Protein AF-A0A923PWM8-F1 (afdb_monomer)

Mean predicted aligned error: 12.05 Å

pLDDT: mean 75.86, std 17.82, range [32.84, 94.44]

Nearest PDB structures (foldseek):
  5e3h-assembly1_A  TM=6.682E-01  e=8.168E-01  Homo sapiens
  6m6r-assembly1_A  TM=5.032E-01  e=2.597E-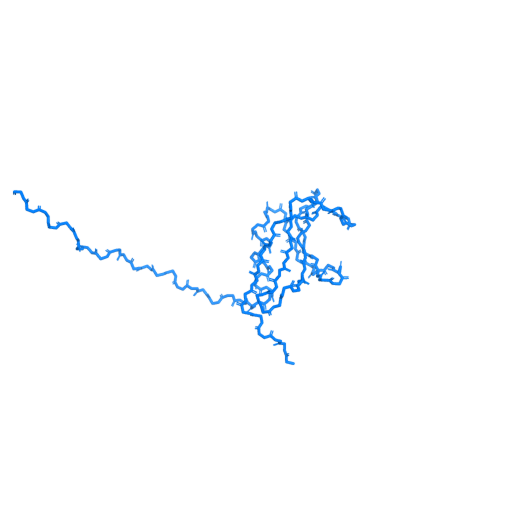01  Caenorhabditis elegans
  8sd0-assembly1_A  TM=5.329E-01  e=2.768E-01  Homo sapiens
  7o0v-assembly1_H2  TM=6.351E-01  e=6.263E+00  Gemmatimonas phototrophica

Foldseek 3Di:
DPPQQPDKDWAADPDFDDDVAFTFGTFIAGPVDRDGQWTWGQHPQFIFIAGSVRHGPPQGDRPDPVVSVVVVCCVRNPPDDPPPPPPPDPPPDDPPDDD

Solvent-accessible surface area (backbone atoms only — not comparable to full-atom values): 6189 Å² total; per-residue (Å²): 131,81,80,80,78,85,45,77,42,79,45,70,48,93,71,61,50,81,44,101,83,27,36,33,51,27,41,30,26,40,70,93,41,94,50,63,55,20,36,36,30,42,40,98,84,28,32,37,37,27,36,61,88,68,48,72,70,79,52,66,24,75,85,42,67,66,61,34,52,52,50,50,50,34,69,78,70,37,82,70,75,76,73,73,75,77,83,65,72,78,78,94,76,85,85,86,75,90,130

Structure (mmCIF, N/CA/C/O backbone):
data_AF-A0A923PWM8-F1
#
_entry.id   AF-A0A923PWM8-F1
#
loop_
_atom_site.group_PDB
_atom_site.id
_atom_site.type_symbol
_atom_site.label_atom_id
_atom_site.label_alt_id
_atom_site.label_comp_id
_atom_site.label_asym_id
_atom_site.label_entity_id
_atom_site.label_seq_id
_atom_site.pdbx_PDB_ins_code
_atom_site.Cartn_x
_atom_site.Cartn_y
_atom_site.Cartn_z
_atom_site.occupancy
_atom_site.B_iso_or_equiv
_atom_site.auth_seq_id
_atom_site.auth_comp_id
_atom_site.auth_asym_id
_atom_site.auth_atom_id
_atom_site.pdbx_PDB_model_num
ATOM 1 N N . MET A 1 1 ? -0.211 -1.859 23.108 1.00 32.84 1 MET A N 1
ATOM 2 C CA . MET A 1 1 ? -1.283 -2.754 22.623 1.00 32.84 1 MET A CA 1
ATOM 3 C C . MET A 1 1 ? -1.667 -2.244 21.244 1.00 32.84 1 MET A C 1
ATOM 5 O O . MET A 1 1 ? -2.140 -1.121 21.165 1.00 32.84 1 MET A O 1
ATOM 9 N N . ASN A 1 2 ? -1.322 -2.961 20.171 1.00 43.25 2 ASN A N 1
ATOM 10 C CA . ASN A 1 2 ? -1.598 -2.489 18.810 1.00 43.25 2 ASN A CA 1
ATOM 11 C C . ASN A 1 2 ? -3.125 -2.539 18.607 1.00 43.25 2 ASN A C 1
ATOM 13 O O . ASN A 1 2 ? -3.695 -3.605 18.878 1.00 43.25 2 ASN A O 1
ATOM 17 N N . PRO A 1 3 ? -3.814 -1.435 18.257 1.00 53.31 3 PRO A N 1
ATOM 18 C CA . PRO A 1 3 ? -5.237 -1.495 17.949 1.00 53.31 3 PRO A CA 1
ATOM 19 C C . PRO A 1 3 ? -5.450 -2.601 16.919 1.00 53.31 3 PRO A C 1
ATOM 21 O O . PRO A 1 3 ? -4.708 -2.708 15.943 1.00 53.31 3 PRO A O 1
ATOM 24 N N . ARG A 1 4 ? -6.403 -3.493 17.200 1.00 59.09 4 ARG A N 1
ATOM 25 C CA . ARG A 1 4 ? -6.761 -4.573 16.284 1.00 59.09 4 ARG A CA 1
ATOM 26 C C . ARG A 1 4 ? -7.350 -3.920 15.043 1.00 59.09 4 ARG A C 1
ATOM 28 O O . ARG A 1 4 ? -8.548 -3.680 15.037 1.00 59.09 4 ARG A O 1
ATOM 35 N N . VAL A 1 5 ? -6.515 -3.628 14.051 1.00 62.50 5 VAL A N 1
ATOM 36 C CA . VAL A 1 5 ? -6.969 -3.321 12.697 1.00 62.50 5 VAL A CA 1
ATOM 37 C C . VAL A 1 5 ? -7.850 -4.493 12.286 1.00 62.50 5 VAL A C 1
ATOM 39 O O . VAL A 1 5 ? -7.389 -5.634 12.327 1.00 62.50 5 VAL A O 1
ATOM 42 N N . ARG A 1 6 ? -9.127 -4.245 11.988 1.00 68.31 6 ARG A N 1
ATOM 43 C CA . ARG A 1 6 ? -10.089 -5.281 11.570 1.00 68.31 6 ARG A CA 1
ATOM 44 C C . ARG A 1 6 ? -10.252 -5.344 10.062 1.00 68.31 6 ARG A C 1
ATOM 46 O O . ARG A 1 6 ? -10.512 -6.418 9.531 1.00 68.31 6 ARG A O 1
ATOM 53 N N . ALA A 1 7 ? -10.072 -4.218 9.376 1.00 76.62 7 ALA A N 1
ATOM 54 C CA . ALA A 1 7 ? -10.168 -4.139 7.927 1.00 76.62 7 ALA A CA 1
ATOM 55 C C . ALA A 1 7 ? -9.262 -3.039 7.351 1.00 76.62 7 ALA A C 1
ATOM 57 O O . ALA A 1 7 ? -9.069 -1.979 7.950 1.00 76.62 7 ALA A O 1
ATOM 58 N N . LEU A 1 8 ? -8.710 -3.323 6.168 1.00 85.38 8 LEU A N 1
ATOM 59 C CA . LEU A 1 8 ? -7.971 -2.381 5.330 1.00 85.38 8 LEU A CA 1
ATOM 60 C C . LEU A 1 8 ? -8.791 -2.077 4.079 1.00 85.38 8 LEU A C 1
ATOM 62 O O . LEU A 1 8 ? -9.328 -2.988 3.447 1.00 85.38 8 LEU A O 1
ATOM 66 N N . ARG A 1 9 ? -8.836 -0.805 3.683 1.00 87.94 9 ARG A N 1
ATOM 67 C CA . ARG A 1 9 ? -9.467 -0.356 2.438 1.00 87.94 9 ARG A CA 1
ATOM 68 C C . ARG A 1 9 ? -8.418 0.224 1.498 1.00 87.94 9 ARG A C 1
ATOM 70 O O . ARG A 1 9 ? -7.684 1.133 1.875 1.00 87.94 9 ARG A O 1
ATOM 77 N N . PHE A 1 10 ? -8.390 -0.266 0.261 1.00 90.69 10 PHE A N 1
ATOM 78 C CA . PHE A 1 10 ? -7.514 0.233 -0.803 1.00 90.69 10 PHE A CA 1
ATOM 79 C C . PHE A 1 10 ? -8.279 1.213 -1.702 1.00 90.69 10 PHE A C 1
ATOM 81 O O . PHE A 1 10 ? -8.874 0.827 -2.711 1.00 90.69 10 PHE A O 1
ATOM 88 N N . ALA A 1 11 ? -8.275 2.492 -1.338 1.00 89.75 11 ALA A N 1
ATOM 89 C CA . ALA A 1 11 ? -8.956 3.545 -2.082 1.00 89.75 11 ALA A CA 1
ATOM 90 C C . ALA A 1 11 ? -8.108 3.990 -3.281 1.00 89.75 11 ALA A C 1
ATOM 92 O O . ALA A 1 11 ? -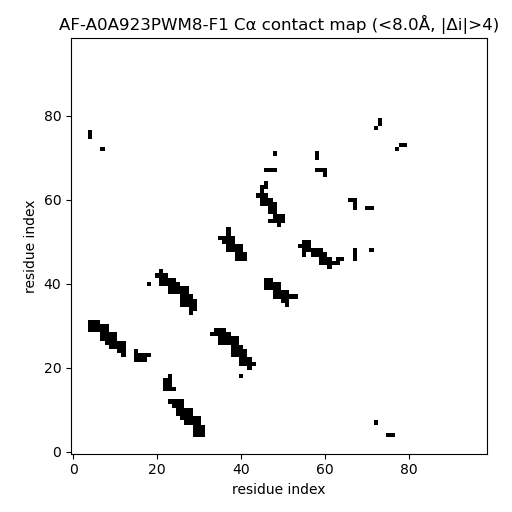6.989 4.469 -3.111 1.00 89.75 11 ALA A O 1
ATOM 93 N N . ARG A 1 12 ? -8.622 3.832 -4.507 1.00 87.50 12 ARG A N 1
ATOM 94 C CA . ARG A 1 12 ? -7.948 4.350 -5.709 1.00 87.50 12 ARG A CA 1
ATOM 95 C C . ARG A 1 12 ? -7.946 5.873 -5.683 1.00 87.50 12 ARG A C 1
ATOM 97 O O . ARG A 1 12 ? -8.966 6.475 -5.364 1.00 87.50 12 ARG A O 1
ATOM 104 N N . VAL A 1 13 ? -6.819 6.471 -6.052 1.00 85.25 13 VAL A N 1
ATOM 105 C CA . VAL A 1 13 ? -6.735 7.922 -6.221 1.00 85.25 13 VAL A CA 1
ATOM 106 C C . VAL A 1 13 ? -7.140 8.260 -7.650 1.00 85.25 13 VAL A C 1
ATOM 108 O O . VAL A 1 13 ? -6.678 7.618 -8.592 1.00 85.25 13 VAL A O 1
ATOM 111 N N . THR A 1 14 ? -8.040 9.226 -7.804 1.00 75.25 14 THR A N 1
ATOM 112 C CA . THR A 1 14 ? -8.537 9.679 -9.111 1.00 75.25 14 THR A CA 1
ATOM 113 C C . THR A 1 14 ? -7.494 10.514 -9.852 1.00 75.25 14 THR A C 1
ATOM 115 O O . THR A 1 14 ? -7.416 10.450 -11.073 1.00 75.25 14 THR A O 1
ATOM 118 N N . GLU A 1 15 ? -6.659 11.238 -9.104 1.00 75.62 15 GLU A N 1
ATOM 119 C CA . GLU A 1 15 ? -5.555 12.051 -9.611 1.00 75.62 15 GLU A CA 1
ATOM 120 C C . GLU A 1 15 ? -4.246 11.591 -8.951 1.00 75.62 15 GLU A C 1
ATOM 122 O O . GLU A 1 15 ? -3.999 11.904 -7.782 1.00 75.62 15 GLU A O 1
ATOM 127 N N . PRO A 1 16 ? -3.423 10.788 -9.649 1.00 71.75 16 PRO A N 1
ATOM 128 C CA . PRO A 1 16 ? -2.170 10.294 -9.100 1.00 71.75 16 PRO A CA 1
ATOM 129 C C . PRO A 1 16 ? -1.227 11.456 -8.779 1.00 71.75 16 PRO A C 1
ATOM 131 O O . PRO A 1 16 ? -0.750 12.152 -9.672 1.00 71.75 16 PRO A O 1
ATOM 134 N N . ALA A 1 17 ? -0.935 11.662 -7.497 1.00 75.62 17 ALA A N 1
ATOM 135 C CA . ALA A 1 17 ? 0.093 12.607 -7.081 1.00 75.62 17 ALA A CA 1
ATOM 136 C C . ALA A 1 17 ? 1.478 11.948 -7.174 1.00 75.62 17 ALA A C 1
ATOM 138 O O . ALA A 1 17 ? 1.649 10.773 -6.831 1.00 75.62 17 ALA A O 1
ATOM 139 N N . GLY A 1 18 ? 2.475 12.708 -7.628 1.00 73.50 18 GLY A N 1
ATOM 140 C CA . GLY A 1 18 ? 3.865 12.264 -7.626 1.00 73.50 18 GLY A CA 1
ATOM 141 C C . GLY A 1 18 ? 4.419 12.241 -6.203 1.00 73.50 18 GLY A C 1
ATOM 142 O O . GLY A 1 18 ? 4.449 13.268 -5.530 1.00 73.50 18 GLY A O 1
ATOM 143 N N . LEU A 1 19 ? 4.883 11.079 -5.752 1.00 71.44 19 LEU A N 1
ATOM 144 C CA . LEU A 1 19 ? 5.668 10.924 -4.529 1.00 71.44 19 LEU A CA 1
ATOM 145 C C . LEU A 1 19 ? 7.095 10.553 -4.938 1.00 71.44 19 LEU A C 1
ATOM 147 O O . LEU A 1 19 ? 7.278 9.837 -5.917 1.00 71.44 19 LEU A O 1
ATOM 151 N N . ALA A 1 20 ? 8.117 11.025 -4.221 1.00 65.81 20 ALA A N 1
ATOM 152 C CA . ALA A 1 20 ? 9.518 10.761 -4.558 1.00 65.81 20 ALA A CA 1
ATOM 153 C C . ALA A 1 20 ? 9.769 9.257 -4.830 1.00 65.81 20 ALA A C 1
ATOM 155 O O . ALA A 1 20 ? 9.808 8.437 -3.913 1.00 65.81 20 ALA A O 1
ATOM 156 N N . GLY A 1 21 ? 9.904 8.898 -6.114 1.00 67.44 21 GLY A N 1
ATOM 157 C CA . GLY A 1 21 ? 10.089 7.520 -6.574 1.00 67.44 21 GLY A CA 1
ATOM 158 C C . GLY A 1 21 ? 8.873 6.809 -7.190 1.00 67.44 21 GLY A C 1
ATOM 159 O O . GLY A 1 21 ? 9.009 5.622 -7.479 1.00 67.44 21 GLY A O 1
ATOM 160 N N . GLY A 1 22 ? 7.729 7.470 -7.422 1.00 83.94 22 GLY A N 1
ATOM 161 C CA . GLY A 1 22 ? 6.594 6.898 -8.163 1.00 83.94 22 GLY A CA 1
ATOM 162 C C . GLY A 1 22 ? 5.286 7.703 -8.105 1.00 83.94 22 GLY A C 1
ATOM 163 O O . GLY A 1 22 ? 5.175 8.715 -7.423 1.00 83.94 22 GLY A O 1
ATOM 164 N N . GLU A 1 23 ? 4.265 7.228 -8.810 1.00 90.94 23 GLU A N 1
ATOM 165 C CA . GLU A 1 23 ? 2.908 7.790 -8.788 1.00 90.94 23 GLU A CA 1
ATOM 166 C C . GLU A 1 23 ? 2.066 7.111 -7.709 1.00 90.94 23 GLU A C 1
ATOM 168 O O . GLU A 1 23 ? 2.052 5.881 -7.628 1.00 90.94 23 GLU A O 1
ATOM 173 N N . ILE A 1 24 ? 1.338 7.875 -6.893 1.00 91.44 24 ILE A N 1
ATOM 174 C CA . ILE A 1 24 ? 0.397 7.310 -5.919 1.00 91.44 24 ILE A CA 1
ATOM 175 C C . ILE A 1 24 ? -0.833 6.777 -6.658 1.00 91.44 24 ILE A C 1
ATOM 177 O O . ILE A 1 24 ? -1.589 7.536 -7.254 1.00 91.44 24 ILE A O 1
ATOM 181 N N . ILE A 1 25 ? -1.070 5.469 -6.570 1.00 92.19 25 ILE A N 1
ATOM 182 C CA . ILE A 1 25 ? -2.193 4.799 -7.246 1.00 92.19 25 ILE A CA 1
ATOM 183 C C . ILE A 1 25 ? -3.331 4.473 -6.275 1.00 92.19 25 ILE A C 1
ATOM 185 O O . ILE A 1 25 ? -4.503 4.413 -6.666 1.00 92.19 25 ILE A O 1
ATOM 189 N N . ALA A 1 26 ? -3.006 4.224 -5.006 1.00 92.19 26 ALA A N 1
ATOM 190 C CA . ALA A 1 26 ? -4.004 3.956 -3.982 1.00 92.19 26 ALA A CA 1
ATOM 191 C C . ALA A 1 26 ? -3.568 4.454 -2.605 1.00 92.19 26 ALA A C 1
ATOM 193 O O . ALA A 1 26 ? -2.394 4.372 -2.251 1.00 92.19 26 ALA A O 1
ATOM 194 N N . GLN A 1 27 ? -4.539 4.909 -1.822 1.00 91.38 27 GLN A N 1
ATOM 195 C CA . GLN A 1 27 ? -4.412 5.118 -0.387 1.00 91.38 27 GLN A CA 1
ATOM 196 C C . GLN A 1 27 ? -4.911 3.883 0.354 1.00 91.38 27 GLN A C 1
ATOM 198 O O . GLN A 1 27 ? -5.882 3.242 -0.050 1.00 91.38 27 GLN A O 1
ATOM 203 N N . ILE A 1 28 ? -4.248 3.567 1.455 1.00 90.50 28 ILE A N 1
ATOM 204 C CA . ILE A 1 28 ? -4.626 2.498 2.366 1.00 90.50 28 ILE A CA 1
ATOM 205 C C . ILE A 1 28 ? -5.215 3.172 3.590 1.00 90.50 28 ILE A C 1
ATOM 207 O O . ILE A 1 28 ? -4.552 3.984 4.232 1.00 90.50 28 ILE A O 1
ATOM 211 N N . ARG A 1 29 ? -6.466 2.852 3.896 1.00 89.38 29 ARG A N 1
ATOM 212 C CA . ARG A 1 29 ? -7.182 3.370 5.062 1.00 89.38 29 ARG A CA 1
ATOM 213 C C . ARG A 1 29 ? -7.521 2.233 6.009 1.00 89.38 29 ARG A C 1
ATOM 215 O O . ARG A 1 29 ? -7.776 1.112 5.556 1.00 89.38 29 ARG A O 1
ATOM 222 N N . LEU A 1 30 ? -7.511 2.528 7.303 1.00 83.00 30 LEU A N 1
ATOM 223 C CA . LEU A 1 30 ? -8.058 1.620 8.308 1.00 83.00 30 LEU A CA 1
ATOM 224 C C . LEU A 1 30 ? -9.579 1.785 8.328 1.00 83.00 30 LEU A C 1
ATOM 226 O O . LEU A 1 30 ? -10.101 2.846 8.011 1.00 83.00 30 LEU A O 1
ATOM 230 N N . ASP A 1 31 ? -10.312 0.733 8.659 1.00 74.31 31 ASP A N 1
ATOM 231 C CA . ASP A 1 31 ? -11.774 0.828 8.722 1.00 74.31 31 ASP A CA 1
ATOM 232 C C . ASP A 1 31 ? -12.252 1.600 9.962 1.00 74.31 31 ASP A C 1
ATOM 234 O O . ASP A 1 31 ? -13.248 2.315 9.906 1.00 74.31 31 ASP A O 1
ATOM 238 N N . GLU A 1 32 ? -11.518 1.502 11.079 1.00 70.62 32 GLU A N 1
ATOM 239 C CA . GLU A 1 32 ? -11.901 2.160 12.336 1.00 70.62 32 GLU A CA 1
ATOM 240 C C . GLU A 1 32 ? -11.610 3.665 12.358 1.00 70.62 32 GLU A C 1
ATOM 242 O O . GLU A 1 32 ? -12.200 4.399 13.151 1.00 70.62 32 GLU A O 1
ATOM 247 N N . SER A 1 33 ? -10.685 4.133 11.521 1.00 68.88 33 SER A N 1
ATOM 248 C CA . SER A 1 33 ? -10.382 5.550 11.381 1.00 68.88 33 SER A CA 1
ATOM 249 C C . SER A 1 33 ? -10.168 5.876 9.917 1.00 68.88 33 SER A C 1
ATOM 251 O O . SER A 1 33 ? -9.412 5.202 9.227 1.00 68.88 33 SER A O 1
ATOM 253 N N . ASP A 1 34 ? -10.764 6.972 9.448 1.00 70.19 34 ASP A N 1
ATOM 254 C CA . ASP A 1 34 ? -10.563 7.441 8.071 1.00 70.19 34 ASP A CA 1
ATOM 255 C C . ASP A 1 34 ? -9.132 7.979 7.823 1.00 70.19 34 ASP A C 1
ATOM 257 O O . ASP A 1 34 ? -8.850 8.648 6.827 1.00 70.19 34 ASP A O 1
ATOM 261 N N . ALA A 1 35 ? -8.213 7.691 8.751 1.00 78.19 35 ALA A N 1
ATOM 262 C CA . ALA A 1 35 ? -6.807 7.995 8.650 1.00 78.19 35 ALA A CA 1
ATOM 263 C C . ALA A 1 35 ? -6.149 7.124 7.576 1.00 78.19 35 ALA A C 1
ATOM 265 O O . ALA A 1 35 ? -6.374 5.915 7.454 1.00 78.19 35 ALA A O 1
ATOM 266 N N . VAL A 1 36 ? -5.275 7.763 6.806 1.00 83.06 36 VAL A N 1
ATOM 267 C CA . VAL A 1 36 ? -4.421 7.077 5.845 1.00 83.06 36 VAL A CA 1
ATOM 268 C C . VAL A 1 36 ? -3.349 6.321 6.625 1.00 83.06 36 VAL A C 1
ATOM 270 O O . VAL A 1 36 ? -2.542 6.928 7.320 1.00 83.06 36 VAL A O 1
ATOM 273 N N . ALA A 1 37 ? -3.347 4.996 6.508 1.0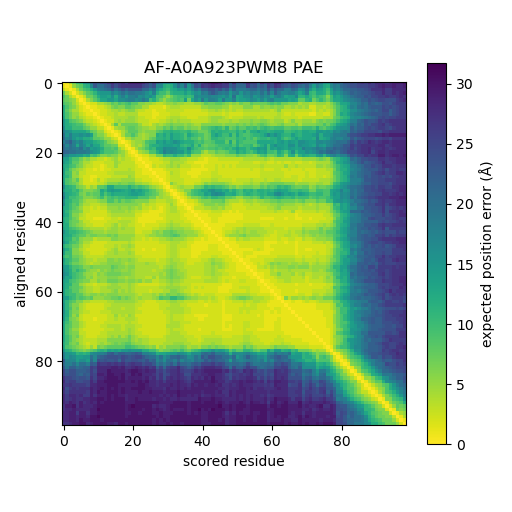0 85.56 37 ALA A N 1
ATOM 274 C CA . AL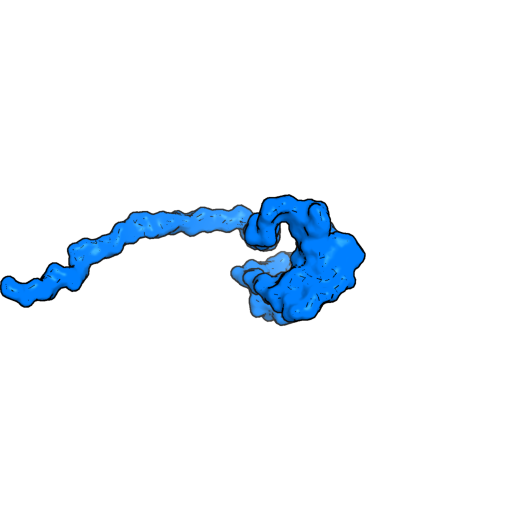A A 1 37 ? -2.330 4.113 7.077 1.00 85.56 37 ALA A CA 1
ATOM 275 C C . ALA A 1 37 ? -1.082 4.016 6.189 1.00 85.56 37 ALA A C 1
ATOM 277 O O . ALA A 1 37 ? 0.012 3.729 6.674 1.00 85.56 37 ALA A O 1
ATOM 278 N N . GLY A 1 38 ? -1.247 4.257 4.889 1.00 91.38 38 GLY A N 1
ATOM 279 C CA . GLY A 1 38 ? -0.172 4.190 3.912 1.00 91.38 38 GLY A CA 1
ATOM 280 C C . GLY A 1 38 ? -0.661 4.429 2.491 1.00 91.38 38 GLY A C 1
ATOM 281 O O . GLY A 1 38 ? -1.836 4.714 2.250 1.00 91.38 38 GLY A O 1
ATOM 282 N N . VAL A 1 39 ? 0.247 4.303 1.532 1.00 93.56 39 VAL A N 1
ATOM 283 C CA . VAL A 1 39 ? -0.036 4.465 0.105 1.00 93.56 39 VAL A CA 1
ATOM 284 C C . VAL A 1 39 ? 0.684 3.412 -0.728 1.00 93.56 39 VAL A C 1
ATOM 286 O O . VAL A 1 39 ? 1.778 2.954 -0.393 1.00 93.56 39 VAL A O 1
ATOM 289 N N . ILE A 1 40 ? 0.072 3.050 -1.853 1.00 93.62 40 ILE A N 1
ATOM 290 C CA . ILE A 1 40 ? 0.693 2.250 -2.905 1.00 93.62 40 ILE A CA 1
ATOM 291 C C . ILE A 1 40 ? 1.159 3.191 -4.006 1.00 93.62 40 ILE A C 1
ATOM 293 O O . ILE A 1 40 ? 0.348 3.900 -4.610 1.00 93.62 40 ILE A O 1
ATOM 297 N N . THR A 1 41 ? 2.453 3.139 -4.302 1.00 93.62 41 THR A N 1
ATOM 298 C CA . THR A 1 41 ? 3.064 3.853 -5.420 1.00 93.62 41 THR A CA 1
ATOM 299 C C . THR A 1 41 ? 3.411 2.901 -6.561 1.00 93.62 41 THR A C 1
ATOM 301 O O . THR A 1 41 ? 3.705 1.720 -6.346 1.00 93.62 41 THR A O 1
ATOM 304 N N . ARG A 1 42 ? 3.372 3.413 -7.794 1.00 92.44 42 ARG A N 1
ATOM 305 C CA . ARG A 1 42 ? 3.824 2.727 -9.007 1.00 92.44 42 ARG A CA 1
ATOM 306 C C . ARG A 1 42 ? 5.014 3.463 -9.607 1.00 92.44 42 ARG A C 1
ATOM 308 O O . ARG A 1 42 ? 4.990 4.675 -9.775 1.00 92.44 42 ARG A O 1
ATOM 315 N N . SER A 1 43 ? 6.039 2.708 -9.969 1.00 90.50 43 SER A N 1
ATOM 316 C CA . SER A 1 43 ? 7.228 3.191 -10.672 1.00 90.50 43 SER A CA 1
ATOM 317 C C . SER A 1 43 ? 7.615 2.224 -11.790 1.00 90.50 43 SER A C 1
ATOM 319 O O . SER A 1 43 ? 7.018 1.154 -11.934 1.00 90.50 43 SER A O 1
ATOM 321 N N . THR A 1 44 ? 8.659 2.556 -12.550 1.00 88.62 44 THR A N 1
ATOM 322 C CA . THR A 1 44 ? 9.260 1.647 -13.541 1.00 88.62 44 THR A CA 1
ATOM 323 C C . THR A 1 44 ? 9.824 0.369 -12.912 1.00 88.62 44 THR A C 1
ATOM 325 O O . THR A 1 44 ? 9.874 -0.664 -13.570 1.00 88.62 44 THR A O 1
ATOM 328 N N . ALA A 1 45 ? 10.196 0.406 -11.628 1.00 87.69 45 ALA A N 1
ATOM 329 C CA . ALA A 1 45 ? 10.689 -0.752 -10.882 1.00 87.69 45 ALA A CA 1
ATOM 330 C C . ALA A 1 45 ? 9.566 -1.646 -10.317 1.00 87.69 45 ALA A C 1
ATOM 332 O O . ALA A 1 45 ? 9.855 -2.704 -9.754 1.00 87.69 45 ALA A O 1
ATOM 333 N N . GLY A 1 46 ? 8.301 -1.227 -10.445 1.00 92.31 46 GLY A N 1
ATOM 334 C CA . GLY A 1 46 ? 7.129 -1.939 -9.940 1.00 92.31 46 GLY A CA 1
ATOM 335 C C . GLY A 1 46 ? 6.340 -1.149 -8.896 1.00 92.31 46 GLY A C 1
ATOM 336 O O . GLY A 1 46 ? 6.330 0.084 -8.884 1.00 92.31 46 GLY A O 1
ATOM 337 N N . TRP A 1 47 ? 5.657 -1.889 -8.031 1.00 94.44 47 TRP A N 1
ATOM 338 C CA . TRP A 1 47 ? 4.754 -1.405 -6.993 1.00 94.44 47 TRP A CA 1
ATOM 339 C C . TRP A 1 47 ? 5.455 -1.380 -5.636 1.00 94.44 47 TRP A C 1
ATOM 341 O O . TRP A 1 47 ? 6.163 -2.331 -5.287 1.00 94.44 47 TRP A O 1
ATOM 351 N N . ARG A 1 48 ? 5.227 -0.329 -4.846 1.00 94.31 48 ARG A N 1
ATOM 352 C CA . ARG A 1 48 ? 5.811 -0.172 -3.508 1.00 94.31 48 ARG A CA 1
ATOM 353 C C . ARG A 1 48 ? 4.779 0.335 -2.510 1.00 94.31 48 ARG A C 1
ATOM 355 O O . ARG A 1 48 ? 3.907 1.124 -2.858 1.00 94.31 48 ARG A O 1
ATOM 362 N N . HIS A 1 49 ? 4.903 -0.116 -1.266 1.00 92.81 49 HIS A N 1
ATOM 363 C CA . HIS A 1 49 ? 4.090 0.356 -0.152 1.00 92.81 49 HIS A CA 1
ATOM 364 C C . HIS A 1 49 ? 4.876 1.319 0.746 1.00 92.81 49 HIS A C 1
ATOM 366 O O . HIS A 1 49 ? 5.938 0.966 1.277 1.00 92.81 49 HIS A O 1
ATOM 372 N N . HIS A 1 50 ? 4.320 2.512 0.939 1.00 91.50 50 HIS A N 1
ATOM 373 C CA . HIS A 1 50 ? 4.800 3.518 1.881 1.00 91.50 50 HIS A CA 1
ATOM 374 C C . HIS A 1 50 ? 3.826 3.638 3.052 1.00 91.50 50 HIS A C 1
ATOM 376 O O . HIS A 1 50 ? 2.615 3.582 2.850 1.00 91.50 50 HIS A O 1
ATOM 382 N N . LEU A 1 51 ? 4.355 3.818 4.256 1.00 89.81 51 LEU A N 1
ATOM 383 C CA . LEU A 1 51 ? 3.575 4.062 5.465 1.00 89.81 51 LEU A CA 1
ATOM 384 C C . LEU A 1 51 ? 3.071 5.514 5.502 1.00 89.81 51 LEU A C 1
ATOM 386 O O . LEU A 1 51 ? 3.487 6.354 4.702 1.00 89.81 51 LEU A O 1
ATOM 390 N N . ALA A 1 52 ? 2.160 5.812 6.430 1.00 86.38 52 ALA A N 1
ATOM 391 C CA . ALA A 1 52 ? 1.570 7.143 6.607 1.00 86.38 52 ALA A CA 1
ATOM 392 C C . ALA A 1 52 ? 2.603 8.259 6.857 1.00 86.38 52 ALA A C 1
ATOM 394 O O . ALA A 1 52 ? 2.372 9.407 6.487 1.00 86.38 52 ALA A O 1
ATOM 395 N N . ASP A 1 53 ? 3.745 7.921 7.457 1.00 85.56 53 ASP A N 1
ATOM 396 C CA . ASP A 1 53 ? 4.868 8.834 7.700 1.00 85.56 53 ASP A CA 1
ATOM 397 C C . ASP A 1 53 ? 5.764 9.048 6.461 1.00 85.56 53 ASP A C 1
ATOM 399 O O . ASP A 1 53 ? 6.763 9.762 6.524 1.00 85.56 53 ASP A O 1
ATOM 403 N N . GLY A 1 54 ? 5.419 8.430 5.326 1.00 83.31 54 GLY A N 1
ATOM 404 C CA . GLY A 1 54 ? 6.165 8.487 4.070 1.00 83.31 54 GLY A CA 1
ATOM 405 C C . GLY A 1 54 ? 7.318 7.483 3.970 1.00 83.31 54 GLY A C 1
ATOM 406 O O . GLY A 1 54 ? 7.877 7.306 2.881 1.00 83.31 54 GLY A O 1
ATOM 407 N N . SER A 1 55 ? 7.659 6.785 5.058 1.00 86.25 55 SER A N 1
ATOM 408 C CA . SER A 1 55 ? 8.718 5.777 5.056 1.00 86.25 55 SER A CA 1
ATOM 409 C C . SER A 1 55 ? 8.323 4.546 4.234 1.00 86.25 55 SER A C 1
ATOM 411 O O . SER A 1 55 ? 7.148 4.227 4.037 1.00 86.25 55 SER A O 1
ATOM 413 N N . THR A 1 56 ? 9.313 3.833 3.700 1.00 85.44 56 THR A N 1
ATOM 414 C CA . THR A 1 56 ? 9.058 2.593 2.962 1.00 85.44 56 THR A CA 1
ATOM 415 C C . THR A 1 56 ? 8.861 1.432 3.924 1.00 85.44 56 THR A C 1
ATOM 417 O O . THR A 1 56 ? 9.747 1.142 4.722 1.00 85.44 56 THR A O 1
ATOM 420 N N . SER A 1 57 ? 7.767 0.687 3.763 1.00 85.62 57 SER A N 1
ATOM 421 C CA . SER A 1 57 ? 7.499 -0.525 4.559 1.00 85.62 57 SER A CA 1
ATOM 422 C C . SER A 1 57 ? 8.414 -1.717 4.227 1.00 85.62 57 SER A C 1
ATOM 424 O O . SER A 1 57 ? 8.361 -2.744 4.894 1.00 85.62 57 SER A O 1
ATOM 426 N N . GLY A 1 58 ? 9.200 -1.624 3.148 1.00 88.38 58 GLY A N 1
ATOM 427 C CA . GLY A 1 58 ? 9.973 -2.738 2.588 1.00 88.38 58 GLY A CA 1
ATOM 428 C C . GLY A 1 58 ? 9.164 -3.680 1.684 1.00 88.38 58 GLY A C 1
ATOM 429 O O . GLY A 1 58 ? 9.762 -4.466 0.952 1.00 88.38 58 GLY A O 1
ATOM 430 N N . LEU A 1 59 ? 7.829 -3.571 1.660 1.00 91.19 59 LEU A N 1
ATOM 431 C CA . LEU A 1 59 ? 6.973 -4.382 0.791 1.00 91.19 59 LEU A CA 1
ATOM 432 C C . LEU A 1 59 ? 6.985 -3.850 -0.647 1.00 91.19 59 LEU A C 1
ATOM 434 O O . LEU A 1 59 ? 6.703 -2.672 -0.907 1.00 91.19 59 LEU A O 1
ATOM 438 N N . VAL A 1 60 ? 7.300 -4.742 -1.586 1.00 93.81 60 VAL A N 1
ATOM 439 C CA . VAL A 1 60 ? 7.418 -4.446 -3.017 1.00 93.81 60 VAL A CA 1
ATOM 440 C C . VAL A 1 60 ? 6.846 -5.582 -3.861 1.00 93.81 60 VAL A C 1
ATOM 442 O O . VAL A 1 60 ? 6.903 -6.754 -3.493 1.00 93.81 60 VAL A O 1
ATOM 445 N N . SER A 1 61 ? 6.322 -5.243 -5.037 1.00 93.12 61 SER A N 1
ATOM 446 C CA . SER A 1 61 ? 5.898 -6.222 -6.041 1.00 93.12 61 SER A CA 1
ATOM 447 C C . SER A 1 61 ? 6.304 -5.763 -7.432 1.00 93.12 61 SER A C 1
ATOM 449 O O . SER A 1 61 ? 6.045 -4.628 -7.823 1.00 93.12 61 SER A O 1
ATOM 451 N N . ARG A 1 62 ? 6.910 -6.660 -8.211 1.00 92.69 62 ARG A N 1
ATOM 452 C CA . ARG A 1 62 ? 7.248 -6.405 -9.622 1.00 92.69 62 ARG A CA 1
ATOM 453 C C . ARG A 1 62 ? 6.187 -6.916 -10.595 1.00 92.69 62 ARG A C 1
ATOM 455 O O . ARG A 1 62 ? 6.231 -6.561 -11.765 1.00 92.69 62 ARG A O 1
ATOM 462 N N . HIS A 1 63 ? 5.255 -7.744 -10.126 1.00 89.38 63 HIS A N 1
ATOM 463 C CA . HIS A 1 63 ? 4.296 -8.441 -10.983 1.00 89.38 63 HIS A 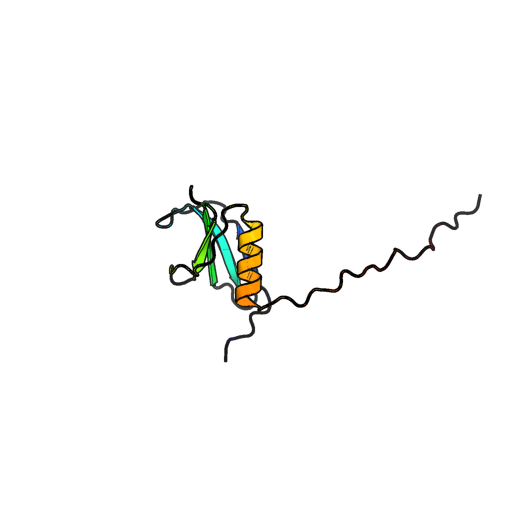CA 1
ATOM 464 C C . HIS A 1 63 ? 2.984 -7.677 -11.077 1.00 89.38 63 HIS A C 1
ATOM 466 O O . HIS A 1 63 ? 2.590 -7.230 -12.152 1.00 89.38 63 HIS A O 1
ATOM 472 N N . SER A 1 64 ? 2.325 -7.472 -9.940 1.00 91.75 64 SER A N 1
ATOM 473 C CA . SER A 1 64 ? 1.033 -6.801 -9.904 1.00 91.75 64 SER A CA 1
ATOM 474 C C . SER A 1 64 ? 0.831 -5.992 -8.627 1.00 91.75 64 SER A C 1
ATOM 476 O O . SER A 1 64 ? 1.448 -6.243 -7.586 1.00 91.75 64 SER A O 1
ATOM 478 N N . ARG A 1 65 ? -0.096 -5.036 -8.713 1.00 92.19 65 ARG A N 1
ATOM 479 C CA . ARG A 1 65 ? -0.626 -4.307 -7.560 1.00 92.19 65 ARG A CA 1
ATOM 480 C C . ARG A 1 65 ? -1.297 -5.251 -6.560 1.00 92.19 65 ARG A C 1
ATOM 482 O O . ARG A 1 65 ? -1.114 -5.078 -5.365 1.00 92.19 65 ARG A O 1
ATOM 489 N N . GLN A 1 66 ? -2.050 -6.236 -7.044 1.00 92.19 66 GL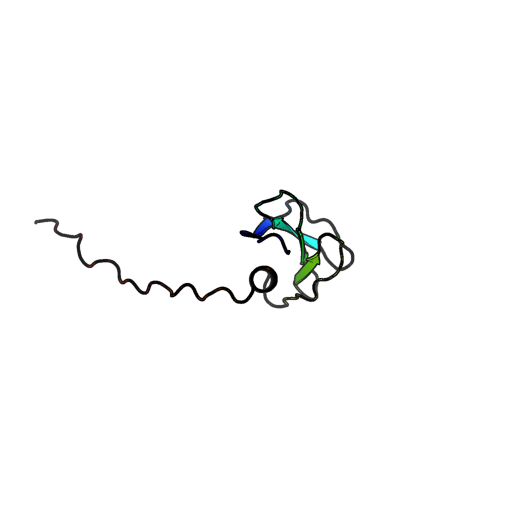N A N 1
ATOM 490 C CA . GLN A 1 66 ? -2.818 -7.169 -6.210 1.00 92.19 66 GLN A CA 1
ATOM 491 C C . GLN A 1 66 ? -1.904 -8.036 -5.335 1.00 92.19 66 GLN A C 1
ATOM 493 O O . GLN A 1 66 ? -2.219 -8.290 -4.175 1.00 92.19 66 GLN A O 1
ATOM 498 N N . ASP A 1 67 ? -0.738 -8.430 -5.854 1.00 92.00 67 ASP A N 1
ATOM 499 C CA . ASP A 1 67 ? 0.262 -9.152 -5.061 1.00 92.00 67 ASP A CA 1
ATOM 500 C C . ASP A 1 67 ? 0.798 -8.289 -3.917 1.00 92.00 67 ASP A C 1
ATOM 502 O O . ASP A 1 67 ? 0.974 -8.781 -2.803 1.00 92.00 67 ASP A O 1
ATOM 506 N N . LEU A 1 68 ? 1.024 -6.994 -4.171 1.00 93.50 68 LEU A N 1
ATOM 507 C CA . LEU A 1 68 ? 1.425 -6.059 -3.123 1.00 93.50 68 LEU A CA 1
ATOM 508 C C . LEU A 1 68 ? 0.303 -5.863 -2.095 1.00 93.50 68 LEU A C 1
ATOM 510 O O . LEU A 1 68 ? 0.574 -5.901 -0.901 1.00 93.50 68 LEU A O 1
ATOM 514 N N . GLU A 1 69 ? -0.949 -5.703 -2.531 1.00 92.69 69 GLU A N 1
ATOM 515 C CA . GLU A 1 69 ? -2.105 -5.606 -1.627 1.00 92.69 69 GLU A CA 1
ATOM 516 C C . GLU A 1 69 ? -2.198 -6.833 -0.709 1.00 92.69 69 GLU A C 1
ATOM 518 O O . GLU A 1 69 ? -2.358 -6.682 0.501 1.00 92.69 69 GLU A O 1
ATOM 523 N N . ARG A 1 70 ? -1.997 -8.046 -1.243 1.00 89.50 70 ARG A N 1
ATOM 524 C CA . ARG A 1 70 ? -1.966 -9.277 -0.438 1.00 89.50 70 ARG A CA 1
ATOM 525 C C . ARG A 1 70 ? -0.826 -9.272 0.583 1.00 89.50 70 ARG A C 1
ATOM 527 O O . ARG A 1 70 ? -1.054 -9.643 1.731 1.00 89.50 70 ARG A O 1
ATOM 534 N N . GLN A 1 71 ? 0.377 -8.845 0.193 1.00 90.38 71 GLN A N 1
ATOM 535 C CA . GLN A 1 71 ? 1.507 -8.710 1.124 1.00 90.38 71 GLN A CA 1
ATOM 536 C C . GLN A 1 71 ? 1.204 -7.712 2.247 1.00 90.38 71 GLN A C 1
ATOM 538 O O . GLN A 1 71 ? 1.505 -7.993 3.402 1.00 90.38 71 GLN A O 1
ATOM 543 N N . ILE A 1 72 ? 0.581 -6.575 1.924 1.00 89.69 72 ILE A N 1
ATOM 544 C CA . ILE A 1 72 ? 0.174 -5.558 2.904 1.00 89.69 72 ILE A CA 1
ATOM 545 C C . ILE A 1 72 ? -0.832 -6.154 3.891 1.00 89.69 72 ILE A C 1
ATOM 547 O O . ILE A 1 72 ? -0.652 -6.028 5.099 1.00 89.69 72 ILE A O 1
ATOM 551 N N . VAL A 1 73 ? -1.860 -6.850 3.399 1.00 87.19 73 VAL A N 1
ATOM 552 C CA . VAL A 1 73 ? -2.838 -7.526 4.264 1.00 87.19 73 VAL A CA 1
ATOM 553 C C . VAL A 1 73 ? -2.129 -8.524 5.188 1.00 87.19 73 VAL A C 1
ATOM 555 O O . VAL A 1 73 ? -2.292 -8.453 6.402 1.00 87.19 73 VAL A O 1
ATOM 558 N N . LEU A 1 74 ? -1.268 -9.394 4.656 1.00 86.12 74 LEU A N 1
ATOM 559 C CA . LEU A 1 74 ? -0.525 -10.358 5.478 1.00 86.12 74 LEU A CA 1
ATOM 560 C C . LEU A 1 74 ? 0.406 -9.686 6.501 1.00 86.12 74 LEU A C 1
ATOM 562 O O . LEU A 1 74 ? 0.578 -10.187 7.607 1.00 86.12 74 LEU A O 1
ATOM 566 N N . HIS A 1 75 ? 0.997 -8.542 6.160 1.00 83.88 75 HIS A N 1
ATOM 567 C CA . HIS A 1 75 ? 1.843 -7.781 7.075 1.00 83.88 75 HIS A CA 1
ATOM 568 C C . HIS A 1 75 ? 1.046 -7.192 8.248 1.00 83.88 75 HIS A C 1
ATOM 570 O O . HIS A 1 75 ? 1.494 -7.261 9.389 1.00 83.88 75 HIS A O 1
ATOM 576 N N . HIS A 1 76 ? -0.143 -6.641 7.983 1.00 78.44 76 HIS A N 1
ATOM 577 C CA . HIS A 1 76 ? -0.975 -6.010 9.011 1.00 78.44 76 HIS A CA 1
ATOM 578 C C . HIS A 1 76 ? -1.755 -7.013 9.873 1.00 78.44 76 HIS A C 1
ATOM 580 O O . HIS A 1 76 ? -1.929 -6.774 11.067 1.00 78.44 76 HIS A O 1
ATOM 586 N N . PHE A 1 77 ? -2.223 -8.121 9.291 1.00 77.31 77 PHE A N 1
ATOM 587 C CA . PHE A 1 77 ? -3.075 -9.102 9.976 1.00 77.31 77 PHE A CA 1
ATOM 588 C C . PHE A 1 77 ? -2.343 -10.393 10.379 1.00 77.31 77 PHE A C 1
ATOM 590 O O . PHE A 1 77 ? -2.913 -11.218 11.091 1.00 77.31 77 PHE A O 1
ATOM 597 N N . GLY A 1 78 ? -1.091 -10.580 9.951 1.00 70.44 78 GLY A N 1
ATOM 598 C CA . GLY A 1 78 ? -0.385 -11.859 10.036 1.00 70.44 78 GLY A CA 1
ATOM 599 C C . GLY A 1 78 ? -0.783 -12.820 8.910 1.00 70.44 78 GLY A C 1
ATOM 600 O O . GLY A 1 78 ? -1.477 -12.445 7.962 1.00 70.44 78 GLY A O 1
ATOM 601 N N . ALA A 1 79 ? -0.345 -14.082 8.999 1.00 59.09 79 ALA A N 1
ATOM 602 C CA . ALA A 1 79 ? -0.825 -15.125 8.098 1.00 59.09 79 ALA A CA 1
ATOM 603 C C . ALA A 1 79 ? -2.353 -15.203 8.208 1.00 59.09 79 ALA A C 1
ATOM 605 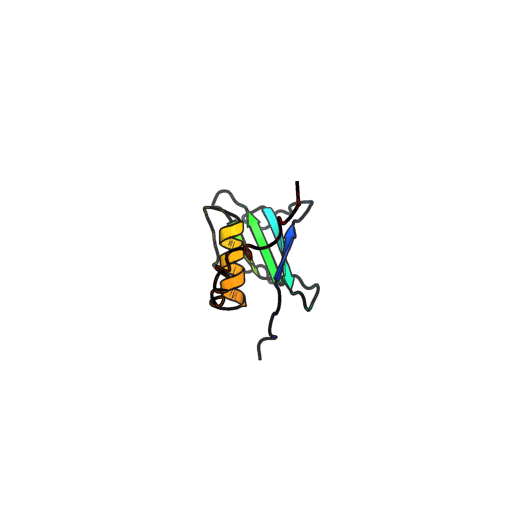O O . ALA A 1 79 ? -2.881 -15.560 9.262 1.00 59.09 79 ALA A O 1
ATOM 606 N N . LEU A 1 80 ? -3.055 -14.838 7.131 1.00 53.84 80 LEU A N 1
ATOM 607 C CA . LEU A 1 80 ? -4.498 -15.012 7.061 1.00 53.84 80 LEU A CA 1
ATOM 608 C C . LEU A 1 80 ? -4.776 -16.496 7.329 1.00 53.84 80 LEU A C 1
ATOM 610 O O . LEU A 1 80 ? -4.178 -17.330 6.637 1.00 53.84 80 LEU A O 1
ATOM 614 N N . PRO A 1 81 ? -5.631 -16.858 8.305 1.00 44.72 81 PRO A N 1
ATOM 615 C CA . PRO A 1 81 ? -6.116 -18.222 8.366 1.00 44.72 81 PRO A CA 1
ATOM 616 C C . PRO A 1 81 ? -6.699 -18.510 6.988 1.00 44.72 81 PRO A C 1
ATOM 618 O O . PRO A 1 81 ? -7.521 -17.736 6.492 1.00 44.72 81 PRO A O 1
ATOM 621 N N . VAL A 1 82 ? -6.191 -19.559 6.338 1.00 45.38 82 VAL A N 1
ATOM 622 C CA . VAL A 1 82 ? -6.765 -20.079 5.103 1.00 45.38 82 VAL A CA 1
ATOM 623 C C . VAL A 1 82 ? -8.238 -20.264 5.422 1.00 45.38 82 VAL A C 1
ATOM 625 O O . VAL A 1 82 ? -8.590 -21.150 6.200 1.00 45.38 82 VAL A O 1
ATOM 628 N N . ALA A 1 83 ? -9.091 -19.376 4.909 1.00 45.84 83 ALA A N 1
ATOM 629 C CA . ALA A 1 83 ? -10.501 -19.674 4.840 1.00 45.84 83 ALA A CA 1
ATOM 630 C C . ALA A 1 83 ? -10.523 -20.964 4.034 1.00 45.84 83 ALA A C 1
ATOM 632 O O . ALA A 1 83 ? -10.137 -20.950 2.863 1.00 45.84 83 ALA A O 1
ATOM 633 N N . LEU A 1 84 ? -10.812 -22.081 4.709 1.00 43.44 84 LEU A N 1
ATOM 634 C CA . LEU A 1 84 ? -11.129 -23.340 4.065 1.00 43.44 84 LEU A CA 1
ATOM 635 C C . LEU A 1 84 ? -12.104 -22.944 2.972 1.00 43.44 84 LEU A C 1
ATOM 637 O O . LEU A 1 84 ? -13.198 -22.466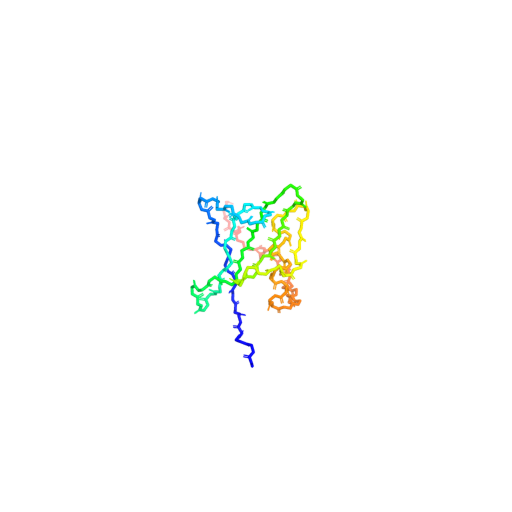 3.276 1.00 43.44 84 LEU A O 1
ATOM 641 N N . ALA A 1 85 ? -11.636 -22.994 1.724 1.00 44.28 85 ALA A N 1
ATOM 642 C CA . ALA A 1 85 ? -12.503 -22.870 0.581 1.00 44.28 85 ALA A CA 1
ATOM 643 C C . ALA A 1 85 ? -13.592 -23.895 0.863 1.00 44.28 85 ALA A C 1
ATOM 645 O O . ALA A 1 85 ? -13.294 -25.085 0.979 1.00 44.28 85 ALA A O 1
ATOM 646 N N . GLY A 1 86 ? -14.791 -23.400 1.162 1.00 46.72 86 GLY A N 1
ATOM 647 C CA . GLY A 1 86 ? -15.956 -24.230 1.359 1.00 46.72 86 GLY A CA 1
ATOM 648 C C . GLY A 1 86 ? -16.178 -24.926 0.037 1.00 46.72 86 GLY A C 1
ATOM 649 O O . GLY A 1 86 ? -16.811 -24.376 -0.858 1.00 46.72 86 GLY A O 1
ATOM 650 N N . ASP A 1 87 ? 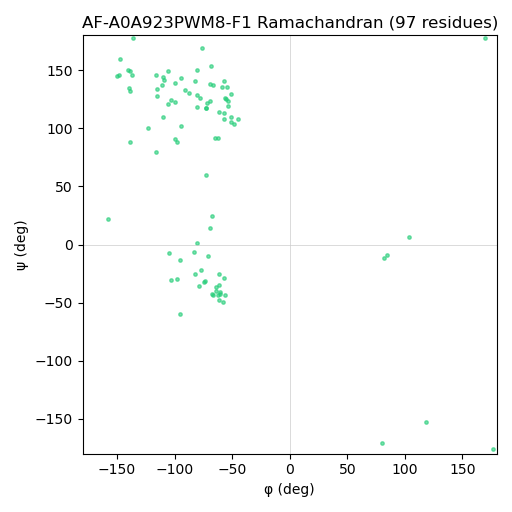-15.584 -26.103 -0.087 1.00 46.88 87 ASP A N 1
ATOM 651 C CA . ASP A 1 87 ? -15.883 -27.109 -1.085 1.00 46.88 87 ASP A CA 1
ATOM 652 C C . ASP A 1 87 ? -17.237 -27.710 -0.679 1.00 46.88 87 ASP A C 1
ATOM 654 O O . ASP A 1 87 ? -17.356 -28.867 -0.286 1.00 46.88 87 ASP A O 1
ATOM 658 N N . GLU A 1 88 ? -18.261 -26.855 -0.625 1.00 46.31 88 GLU A N 1
ATOM 659 C CA . GLU A 1 88 ? -19.636 -27.291 -0.504 1.00 46.31 88 GLU A CA 1
ATOM 660 C C . GLU A 1 88 ? -20.173 -27.342 -1.934 1.00 46.31 88 GLU A C 1
ATOM 662 O O . GLU A 1 88 ? -20.433 -26.293 -2.537 1.00 46.31 88 GLU A O 1
ATOM 667 N N . PRO A 1 89 ? -20.273 -28.539 -2.545 1.00 52.09 89 PRO A N 1
ATOM 668 C CA . PRO A 1 89 ? -20.947 -28.658 -3.824 1.00 52.09 89 PRO A CA 1
ATOM 669 C C . PRO A 1 89 ? -22.380 -28.135 -3.657 1.00 52.09 89 PRO A C 1
ATOM 671 O O . PRO A 1 89 ? -23.005 -28.406 -2.627 1.00 52.09 89 PRO A O 1
ATOM 674 N N . PRO A 1 90 ? -22.929 -27.403 -4.644 1.00 54.53 90 PRO A N 1
ATOM 675 C CA . PRO A 1 90 ? -24.278 -26.869 -4.533 1.00 54.53 90 PRO A CA 1
ATOM 676 C C . PRO A 1 90 ? -25.261 -28.010 -4.222 1.00 54.53 90 PRO A C 1
ATOM 678 O O . PRO A 1 90 ? -25.162 -29.080 -4.840 1.00 54.53 90 PRO A O 1
ATOM 681 N N . PRO A 1 91 ? -26.204 -27.826 -3.277 1.00 49.31 91 PRO A N 1
ATOM 682 C CA . PRO A 1 91 ? -27.171 -28.861 -2.941 1.00 49.31 91 PRO A CA 1
ATOM 683 C C . PRO A 1 91 ? -27.941 -29.282 -4.200 1.00 49.31 91 PRO A C 1
ATOM 685 O O . PRO A 1 91 ? -28.512 -28.461 -4.916 1.00 49.31 91 PRO A O 1
ATOM 688 N N . LYS A 1 92 ? -27.944 -30.591 -4.473 1.00 57.69 92 LYS A N 1
ATOM 689 C CA . LYS A 1 92 ? -28.481 -31.254 -5.679 1.00 57.69 92 LYS A CA 1
ATOM 690 C C . LYS A 1 92 ? -30.014 -31.196 -5.849 1.00 57.69 92 LYS A C 1
ATOM 692 O O . LYS A 1 92 ? -30.581 -32.049 -6.528 1.00 57.69 92 LYS A O 1
ATOM 697 N N . HIS A 1 93 ? -30.720 -30.222 -5.280 1.00 57.97 93 HIS A N 1
ATOM 698 C CA . HIS A 1 93 ? -32.185 -30.239 -5.255 1.00 57.97 93 HIS A CA 1
ATOM 699 C C . HIS A 1 93 ? -32.800 -28.863 -5.533 1.00 57.97 93 HIS A C 1
ATOM 701 O O . HIS A 1 93 ? -33.104 -28.145 -4.589 1.00 57.97 93 HIS A O 1
ATOM 707 N N . TRP A 1 94 ? -33.039 -28.510 -6.809 1.00 48.91 94 TRP A N 1
ATOM 708 C CA . TRP A 1 94 ? -34.158 -27.600 -7.139 1.00 48.91 94 TRP A CA 1
ATOM 709 C C . TRP A 1 94 ? -34.725 -27.621 -8.573 1.00 48.91 94 TRP A C 1
ATOM 711 O O . TRP A 1 94 ? -35.419 -26.688 -8.960 1.00 48.91 94 TRP A O 1
ATOM 721 N N . PHE A 1 95 ? -34.562 -28.687 -9.359 1.00 46.88 95 PHE A N 1
ATOM 722 C CA . PHE A 1 95 ? -35.429 -28.869 -10.536 1.00 46.88 95 PHE A CA 1
ATOM 723 C C . PHE A 1 95 ? -36.273 -30.132 -10.395 1.00 46.88 95 PHE A C 1
ATOM 725 O O . PHE A 1 95 ? -35.985 -31.170 -10.975 1.00 46.88 95 PHE A O 1
ATOM 732 N N . ALA A 1 96 ? -37.344 -30.009 -9.610 1.00 48.91 96 ALA A N 1
ATOM 733 C CA . ALA A 1 96 ? -38.591 -30.702 -9.895 1.00 48.91 96 ALA A CA 1
ATOM 734 C C . ALA A 1 96 ? -39.517 -29.678 -10.565 1.00 48.91 96 ALA A C 1
ATOM 736 O O . ALA A 1 96 ? -40.221 -28.930 -9.894 1.00 48.91 96 ALA A O 1
ATOM 737 N N . ALA A 1 97 ? -39.464 -29.611 -11.893 1.00 43.00 97 ALA A N 1
ATOM 738 C CA . ALA A 1 97 ? -40.551 -29.066 -12.690 1.00 43.00 97 ALA A CA 1
ATOM 739 C C . ALA A 1 97 ? -41.161 -30.253 -13.432 1.00 43.00 97 ALA A C 1
ATOM 741 O O . ALA A 1 97 ? -40.510 -30.870 -14.273 1.00 43.00 97 ALA A O 1
ATOM 742 N N . ALA A 1 98 ? -42.370 -30.613 -13.013 1.00 42.19 98 ALA A N 1
ATOM 743 C CA . ALA A 1 98 ? -43.198 -31.611 -13.657 1.00 42.19 98 ALA A CA 1
ATOM 744 C C . ALA A 1 98 ? -43.481 -31.204 -15.110 1.00 42.19 98 ALA A C 1
ATOM 746 O O . ALA A 1 98 ? -43.812 -30.046 -15.378 1.00 42.19 98 ALA A O 1
ATOM 747 N N . GLY A 1 99 ? -43.364 -32.176 -16.009 1.00 42.94 99 GLY A N 1
ATOM 748 C CA . GLY A 1 99 ? -43.909 -32.176 -17.360 1.00 42.94 99 GLY A CA 1
ATOM 749 C C . GLY A 1 99 ? -44.505 -33.546 -17.616 1.00 42.94 99 GLY A C 1
ATOM 750 O O . GLY A 1 99 ? -43.804 -34.531 -17.287 1.00 42.94 99 GLY A O 1
#

Sequence (99 aa):
MNPRVRALRFARVTEPAGLAGGEIIAQIRLDESDAVAGVITRSTAGWRHHLADGSTSGLVSRHSRQDLERQIVLHHFGALPVALAGDEPPPKHWFAAAG

Radius of gyration: 19.18 Å; Cα contacts (8 Å, |Δi|>4): 144; chains: 1; bounding box: 55×45×40 Å

Secondary structure (DSSP, 8-state):
-------EEEEEPSS--EETTEEEEEEEEESSS--EEEEEEEETTEEEEEETTS-EEEEEESS-HHHHHHHHHHHHH-S---------PPPS-------